Protein AF-A0A421BQK5-F1 (afdb_monomer_lite)

Structure (mmCIF, N/CA/C/O backbone):
data_AF-A0A421BQK5-F1
#
_entry.id   AF-A0A421BQK5-F1
#
loop_
_atom_site.group_PDB
_atom_site.id
_atom_site.type_symbol
_atom_site.label_atom_id
_atom_site.label_alt_id
_atom_site.label_comp_id
_atom_site.label_asym_id
_atom_site.label_entity_id
_atom_site.label_seq_id
_atom_site.pdbx_PDB_ins_code
_atom_site.Cartn_x
_atom_site.Cartn_y
_atom_site.Cartn_z
_atom_site.occupancy
_atom_site.B_iso_or_equiv
_atom_site.auth_seq_id
_atom_site.auth_comp_id
_atom_site.auth_asym_id
_atom_site.auth_atom_id
_atom_site.pdbx_PDB_model_num
ATOM 1 N N . MET A 1 1 ? 8.357 12.610 38.751 1.00 60.03 1 MET A N 1
ATOM 2 C CA . MET A 1 1 ? 8.355 11.251 38.157 1.00 60.03 1 MET A CA 1
ATOM 3 C C . MET A 1 1 ? 7.996 11.255 36.669 1.00 60.03 1 MET A C 1
ATOM 5 O O . MET A 1 1 ? 8.692 10.613 35.899 1.00 60.03 1 MET A O 1
ATOM 9 N N . THR A 1 2 ? 7.015 12.045 36.223 1.00 72.00 2 THR A N 1
ATOM 10 C CA . THR A 1 2 ? 6.578 12.160 34.811 1.00 72.00 2 THR A CA 1
ATOM 11 C C . THR A 1 2 ? 7.678 12.580 33.828 1.00 72.00 2 THR A C 1
ATOM 13 O O . THR A 1 2 ? 7.769 12.035 32.736 1.00 72.00 2 THR A O 1
ATOM 16 N N . ARG A 1 3 ? 8.566 13.505 34.221 1.00 77.31 3 ARG A N 1
ATOM 17 C CA . ARG A 1 3 ? 9.695 13.954 33.379 1.00 77.31 3 ARG A CA 1
ATOM 18 C C . ARG A 1 3 ? 10.752 12.867 33.154 1.00 77.31 3 ARG A C 1
ATOM 20 O O . ARG A 1 3 ? 11.333 12.800 32.080 1.00 77.31 3 ARG A O 1
ATOM 27 N N . LEU A 1 4 ? 10.962 12.007 34.153 1.00 81.56 4 LEU A N 1
ATOM 28 C CA . LEU A 1 4 ? 11.897 10.885 34.064 1.00 81.56 4 LEU A CA 1
ATOM 29 C C . LEU A 1 4 ? 11.341 9.793 33.138 1.00 81.56 4 LEU A C 1
ATOM 31 O O . LEU A 1 4 ? 12.069 9.269 32.307 1.00 81.56 4 LEU A O 1
ATOM 35 N N . ALA A 1 5 ? 10.036 9.515 33.236 1.00 79.31 5 ALA A N 1
ATOM 36 C CA . ALA A 1 5 ? 9.347 8.577 32.352 1.00 79.31 5 ALA A CA 1
ATOM 37 C C . ALA A 1 5 ? 9.346 9.047 30.886 1.00 79.31 5 ALA A C 1
ATOM 39 O O . ALA A 1 5 ? 9.576 8.243 29.988 1.00 79.31 5 ALA A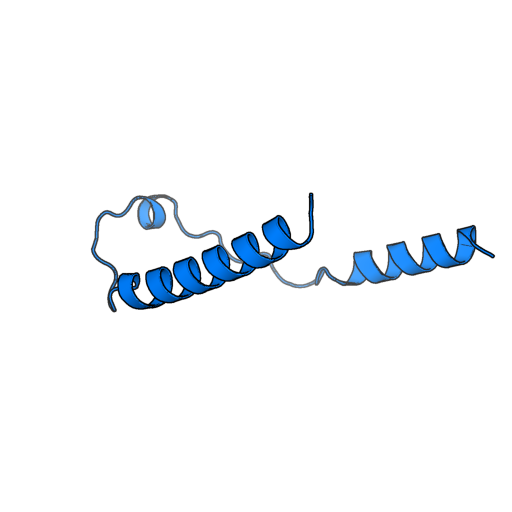 O 1
ATOM 40 N N . LEU A 1 6 ? 9.160 10.352 30.646 1.00 82.19 6 LEU A N 1
ATOM 41 C CA . LEU A 1 6 ? 9.244 10.938 29.305 1.00 82.19 6 LEU A CA 1
ATOM 42 C C . LEU A 1 6 ? 10.656 10.794 28.712 1.00 82.19 6 LEU A C 1
ATOM 44 O O . LEU A 1 6 ? 10.804 10.390 27.563 1.00 82.19 6 LEU A O 1
ATOM 48 N N . ALA A 1 7 ? 11.691 11.083 29.507 1.00 83.75 7 ALA A N 1
ATOM 49 C CA . ALA A 1 7 ? 13.080 10.940 29.078 1.00 83.75 7 ALA A CA 1
ATOM 50 C C . ALA A 1 7 ? 13.431 9.478 28.748 1.00 83.75 7 ALA A C 1
ATOM 52 O O . ALA A 1 7 ? 14.046 9.219 27.716 1.00 83.75 7 ALA A O 1
ATOM 53 N N . LEU A 1 8 ? 12.983 8.523 29.574 1.00 82.62 8 LEU A N 1
ATOM 54 C CA . LEU A 1 8 ? 13.181 7.091 29.322 1.00 82.62 8 LEU A CA 1
ATOM 55 C C . LEU A 1 8 ? 12.470 6.621 28.044 1.00 82.62 8 LEU A C 1
ATOM 57 O O . LEU A 1 8 ? 13.029 5.829 27.291 1.00 82.62 8 LEU A O 1
ATOM 61 N N . GLY A 1 9 ? 11.263 7.132 27.785 1.00 82.88 9 GLY A N 1
ATOM 62 C CA . GLY A 1 9 ? 10.523 6.844 26.557 1.00 82.88 9 GLY A CA 1
ATOM 63 C C . GLY A 1 9 ? 11.269 7.323 25.312 1.00 82.88 9 GLY A C 1
ATOM 64 O O . GLY A 1 9 ? 11.455 6.556 24.375 1.00 82.88 9 GLY A O 1
ATOM 65 N N . LEU A 1 10 ? 11.773 8.559 25.319 1.00 79.94 10 LEU A N 1
ATOM 66 C CA . LEU A 1 10 ? 12.508 9.124 24.181 1.00 79.94 10 LEU A CA 1
ATOM 67 C C . LEU A 1 10 ? 13.817 8.368 23.886 1.00 79.94 10 LEU A C 1
ATOM 69 O O . LEU A 1 10 ? 14.153 8.166 22.721 1.00 79.94 10 LEU A O 1
ATOM 73 N N . LEU A 1 11 ? 14.520 7.896 24.921 1.00 78.56 11 LEU A N 1
ATOM 74 C CA . LEU A 1 11 ? 15.719 7.058 24.777 1.00 78.56 11 LEU A CA 1
ATOM 75 C C . LEU A 1 11 ? 15.405 5.685 24.166 1.00 78.56 11 LEU A C 1
ATOM 77 O O . LEU A 1 11 ? 16.182 5.190 23.352 1.00 78.56 11 LEU A O 1
ATOM 81 N N . ALA A 1 12 ? 14.260 5.089 24.509 1.00 75.56 12 ALA A N 1
ATOM 82 C CA . ALA A 1 12 ? 13.824 3.823 23.920 1.00 75.56 12 ALA A CA 1
ATOM 83 C C . ALA A 1 12 ? 13.480 3.962 22.425 1.00 75.56 12 ALA A C 1
ATOM 85 O O . ALA A 1 12 ? 13.789 3.065 21.645 1.00 75.56 12 ALA A O 1
ATOM 86 N N . LEU A 1 13 ? 12.901 5.095 22.006 1.00 73.00 13 LEU A N 1
ATOM 87 C CA . LEU A 1 13 ? 12.616 5.365 20.591 1.00 73.00 13 LEU A CA 1
ATOM 88 C C . LEU A 1 13 ? 13.885 5.648 19.773 1.00 73.00 13 LEU A C 1
ATOM 90 O O . LEU A 1 13 ? 13.949 5.272 18.604 1.00 73.00 13 LEU A O 1
ATOM 94 N N . ALA A 1 14 ? 14.900 6.277 20.372 1.00 68.31 14 ALA A N 1
ATOM 95 C CA . ALA A 1 14 ? 16.169 6.554 19.697 1.00 68.31 14 ALA A CA 1
ATOM 96 C C . ALA A 1 14 ? 16.941 5.273 19.320 1.00 68.31 14 ALA A C 1
ATOM 98 O O . ALA A 1 14 ? 17.707 5.284 18.362 1.00 68.31 14 ALA A O 1
ATOM 99 N N . GLY A 1 15 ? 16.712 4.165 20.036 1.00 62.47 15 GLY A N 1
ATOM 100 C CA . GLY A 1 15 ? 17.318 2.859 19.756 1.00 62.47 15 GLY A CA 1
ATOM 101 C C . GLY A 1 15 ? 16.597 2.018 18.696 1.00 62.47 15 GLY A C 1
ATOM 102 O O . GLY A 1 15 ? 17.099 0.963 18.322 1.00 62.47 15 GLY A O 1
ATOM 103 N N . CYS A 1 16 ? 15.433 2.451 18.195 1.00 68.31 16 CYS A N 1
ATOM 104 C CA . CYS A 1 16 ? 14.726 1.747 17.116 1.00 68.31 16 CYS A CA 1
ATOM 105 C C . CYS A 1 16 ? 15.370 1.942 15.732 1.00 68.31 16 CYS A C 1
ATOM 107 O O . CYS A 1 16 ? 14.959 1.286 14.776 1.00 68.31 16 CYS A O 1
ATOM 109 N N . GLY A 1 17 ? 16.365 2.825 15.611 1.00 61.19 17 GLY A N 1
ATOM 110 C CA . GLY A 1 17 ? 17.227 2.917 14.437 1.00 61.19 17 GLY A CA 1
ATOM 111 C C . GLY A 1 17 ? 18.521 2.149 14.678 1.00 61.19 17 GLY A C 1
ATOM 112 O O . GLY A 1 17 ? 19.244 2.4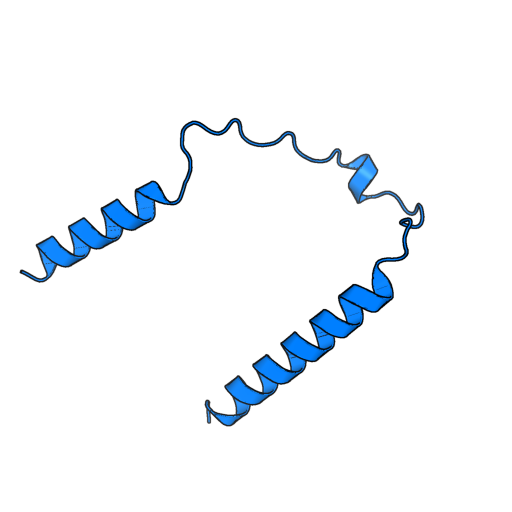44 15.626 1.00 61.19 17 GLY A O 1
ATOM 113 N N . ALA A 1 18 ? 18.832 1.172 13.828 1.00 65.06 18 ALA A N 1
ATOM 114 C CA . ALA A 1 18 ? 20.153 0.556 13.823 1.00 65.06 18 ALA A CA 1
ATOM 115 C C . ALA A 1 18 ? 21.170 1.583 13.294 1.00 65.06 18 ALA A C 1
ATOM 117 O O . ALA A 1 18 ? 21.272 1.786 12.090 1.00 65.06 18 ALA A O 1
ATOM 118 N N . SER A 1 19 ? 21.899 2.247 14.195 1.00 62.19 19 SER A N 1
ATOM 119 C CA . SER A 1 19 ? 22.912 3.261 13.850 1.00 62.19 19 SER A CA 1
ATOM 120 C C . SER A 1 19 ? 24.118 2.706 13.082 1.00 62.19 19 SER A C 1
ATOM 122 O O . SER A 1 19 ? 24.898 3.485 12.548 1.00 62.19 19 SER A O 1
ATOM 124 N N . ASP A 1 20 ? 24.266 1.380 13.061 1.00 63.72 20 ASP A N 1
ATOM 125 C CA . ASP A 1 20 ? 25.400 0.640 12.487 1.00 63.72 20 ASP A CA 1
ATOM 126 C C . ASP A 1 20 ? 25.003 -0.165 11.236 1.00 63.72 20 ASP A C 1
ATOM 128 O O . ASP A 1 20 ? 25.783 -0.954 10.708 1.00 63.72 20 ASP A O 1
ATOM 132 N N . ALA A 1 21 ? 23.758 -0.014 10.774 1.00 68.94 21 ALA A N 1
ATOM 133 C CA . ALA A 1 21 ? 23.353 -0.571 9.497 1.00 68.94 21 ALA A CA 1
ATOM 134 C C . ALA A 1 21 ? 23.731 0.431 8.407 1.00 68.94 21 ALA A C 1
ATOM 136 O O . ALA A 1 21 ? 23.191 1.540 8.376 1.00 68.94 21 ALA A O 1
ATOM 137 N N . ASP A 1 22 ? 24.637 0.032 7.511 1.00 78.88 22 ASP A N 1
ATOM 138 C CA . ASP A 1 22 ? 24.845 0.746 6.255 1.00 78.88 22 ASP A CA 1
ATOM 139 C C . ASP A 1 22 ? 23.479 1.033 5.631 1.00 78.88 22 ASP A C 1
ATOM 141 O O . ASP A 1 22 ? 22.644 0.134 5.460 1.00 78.88 22 ASP A O 1
ATOM 145 N N . TYR A 1 23 ? 23.225 2.308 5.336 1.00 74.44 23 TYR A N 1
ATOM 146 C CA . TYR A 1 23 ? 21.986 2.688 4.681 1.00 74.44 23 TYR A CA 1
ATOM 147 C C . TYR A 1 23 ? 21.911 1.936 3.347 1.00 74.44 23 TYR A C 1
ATOM 149 O O . TYR A 1 23 ? 22.888 1.953 2.590 1.00 74.44 23 TYR A O 1
ATOM 157 N N . PRO A 1 24 ? 20.796 1.246 3.047 1.00 79.31 24 PRO A N 1
ATOM 158 C CA . PRO A 1 24 ? 20.724 0.418 1.858 1.00 79.31 24 PRO A CA 1
ATOM 159 C C . PRO A 1 24 ? 20.948 1.275 0.614 1.00 79.31 24 PRO A C 1
ATOM 161 O O . PRO A 1 24 ? 20.471 2.409 0.525 1.00 79.31 24 PRO A O 1
ATOM 164 N N . ALA A 1 25 ? 21.660 0.714 -0.362 1.00 86.00 25 ALA A N 1
ATOM 165 C CA . ALA A 1 25 ? 21.802 1.349 -1.660 1.00 86.00 25 ALA A CA 1
ATOM 166 C C . ALA A 1 25 ? 20.407 1.671 -2.219 1.00 86.00 25 ALA A C 1
ATOM 168 O O . ALA A 1 25 ? 19.529 0.804 -2.273 1.00 86.00 25 ALA A O 1
ATOM 169 N N . LEU A 1 26 ? 20.202 2.933 -2.598 1.00 86.69 26 LEU A N 1
ATOM 170 C CA . LEU A 1 26 ? 18.946 3.366 -3.192 1.00 86.69 26 LEU A CA 1
ATOM 171 C C . LEU A 1 26 ? 18.724 2.630 -4.511 1.00 86.69 26 LEU A C 1
ATOM 173 O O . LEU A 1 26 ? 19.654 2.411 -5.288 1.00 86.69 26 LEU A O 1
ATOM 177 N N . VAL A 1 27 ? 17.467 2.284 -4.769 1.00 87.75 27 VAL A N 1
ATOM 178 C CA . VAL A 1 27 ? 17.069 1.744 -6.067 1.00 87.75 27 VAL A CA 1
ATOM 179 C C . VAL A 1 27 ? 17.310 2.825 -7.130 1.00 87.75 27 VAL A C 1
ATOM 181 O O . VAL A 1 27 ? 16.879 3.963 -6.922 1.00 87.75 27 VAL A O 1
ATOM 184 N N . PRO A 1 28 ? 17.981 2.506 -8.253 1.00 89.94 28 PRO A N 1
ATOM 185 C CA . PRO A 1 28 ? 18.221 3.479 -9.310 1.00 89.94 28 PRO A CA 1
ATOM 186 C C . PRO A 1 28 ? 16.919 4.051 -9.877 1.00 89.94 28 PRO A C 1
ATOM 188 O O . PRO A 1 28 ? 15.911 3.347 -9.991 1.00 89.94 28 PRO A O 1
ATOM 191 N N . MET A 1 29 ? 16.940 5.333 -10.240 1.00 90.56 29 MET A N 1
ATOM 192 C CA . MET A 1 29 ? 15.749 6.065 -10.682 1.00 90.56 29 MET A CA 1
ATOM 193 C C . MET A 1 29 ? 15.148 5.450 -11.949 1.00 90.56 29 MET A C 1
ATOM 195 O O . MET A 1 29 ? 13.939 5.282 -12.063 1.00 90.56 29 MET A O 1
ATOM 199 N N . GLU A 1 30 ? 16.002 5.057 -12.884 1.00 89.44 30 GLU A N 1
ATOM 200 C CA . GLU A 1 30 ? 15.653 4.382 -14.127 1.00 89.44 30 GLU A CA 1
ATOM 201 C C . GLU A 1 30 ? 14.902 3.063 -13.899 1.00 89.44 30 GLU A C 1
ATOM 203 O O . GLU A 1 30 ? 14.022 2.716 -14.682 1.00 89.44 30 GLU A O 1
ATOM 208 N N . THR A 1 31 ? 15.178 2.363 -12.795 1.00 85.75 31 THR A N 1
ATOM 209 C CA . THR A 1 31 ? 14.462 1.139 -12.417 1.00 85.75 31 THR A CA 1
ATOM 210 C C . THR A 1 31 ? 13.055 1.456 -11.919 1.00 85.75 31 THR A C 1
ATOM 212 O O . THR A 1 31 ? 12.123 0.709 -12.205 1.00 85.75 31 THR A O 1
ATOM 215 N N . LEU A 1 32 ? 12.882 2.569 -11.198 1.00 84.62 32 LEU A N 1
ATOM 216 C CA . LEU A 1 32 ? 11.576 3.017 -10.700 1.00 84.62 32 LEU A CA 1
ATOM 217 C C . LEU A 1 32 ? 10.668 3.528 -11.823 1.00 84.62 32 LEU A C 1
ATOM 219 O O . LEU A 1 32 ? 9.453 3.387 -11.738 1.00 84.62 32 LEU A O 1
ATOM 223 N N . LEU A 1 33 ? 11.261 4.125 -12.858 1.00 88.25 33 LEU A N 1
ATOM 224 C CA . LEU A 1 33 ? 10.557 4.675 -14.019 1.00 88.25 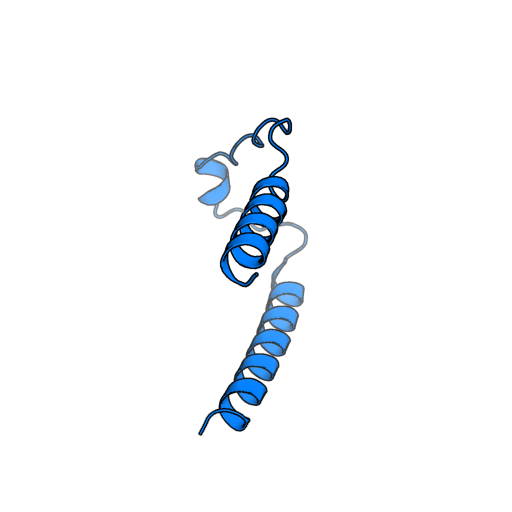33 LEU A CA 1
ATOM 225 C C . LEU A 1 33 ? 10.379 3.655 -15.155 1.00 88.25 33 LEU A C 1
ATOM 227 O O . LEU A 1 33 ? 9.901 4.011 -16.230 1.00 88.25 33 LEU A O 1
ATOM 231 N N . SER A 1 34 ? 10.783 2.403 -14.943 1.00 89.88 34 SER A N 1
ATOM 232 C CA . SER A 1 34 ? 10.644 1.342 -15.934 1.00 89.88 34 SER A CA 1
ATOM 233 C C . SER A 1 34 ? 9.173 0.984 -16.159 1.00 89.88 34 SER A C 1
ATOM 235 O O . SER A 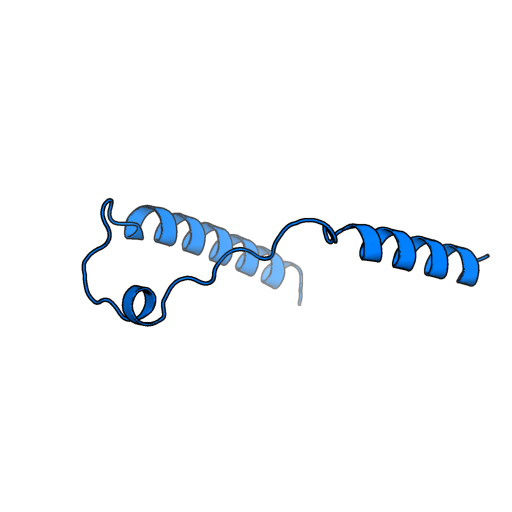1 34 ? 8.455 0.649 -15.220 1.00 89.88 34 SER A O 1
ATOM 237 N N . GLU A 1 35 ? 8.743 0.974 -17.421 1.00 88.56 35 GLU A N 1
ATOM 238 C CA . GLU A 1 35 ? 7.433 0.450 -17.840 1.00 88.56 35 GLU A CA 1
ATOM 239 C C . GLU A 1 35 ? 7.451 -1.076 -18.047 1.00 88.56 35 GLU A C 1
ATOM 241 O O . GLU A 1 35 ? 6.455 -1.669 -18.466 1.00 88.56 35 GLU A O 1
ATOM 246 N N . ALA A 1 36 ? 8.585 -1.737 -17.780 1.00 89.75 36 ALA A N 1
ATOM 247 C CA . ALA A 1 36 ? 8.685 -3.181 -17.922 1.00 89.75 36 ALA A CA 1
ATOM 248 C C . ALA A 1 36 ? 7.733 -3.887 -16.934 1.00 89.75 36 ALA A C 1
ATOM 250 O O . ALA A 1 36 ? 7.733 -3.566 -15.741 1.00 89.75 36 ALA A O 1
ATOM 251 N N . PRO A 1 37 ? 6.948 -4.878 -17.393 1.00 87.12 37 PRO A N 1
ATOM 252 C CA . PRO A 1 37 ? 6.044 -5.607 -16.519 1.00 87.12 37 PRO A CA 1
ATOM 253 C C . PRO A 1 37 ? 6.829 -6.387 -15.460 1.00 87.12 37 PRO A C 1
ATOM 255 O O . PRO A 1 37 ? 7.818 -7.064 -15.752 1.00 87.12 37 PRO A O 1
ATOM 258 N N . LEU A 1 38 ? 6.361 -6.316 -14.215 1.00 87.38 38 LEU A N 1
ATOM 259 C CA . LEU A 1 38 ? 6.942 -7.061 -13.105 1.00 87.38 38 LEU A CA 1
ATOM 260 C C . LEU A 1 38 ? 6.546 -8.538 -13.201 1.00 87.38 38 LEU A C 1
ATOM 262 O O . LEU A 1 38 ? 5.402 -8.869 -13.505 1.00 87.38 38 LEU A O 1
ATOM 266 N N . THR A 1 39 ? 7.507 -9.427 -12.944 1.00 89.69 39 THR A N 1
ATOM 267 C CA . THR A 1 39 ? 7.279 -10.876 -12.903 1.00 89.69 39 THR A CA 1
ATOM 268 C C . THR A 1 39 ? 7.714 -11.424 -11.541 1.00 89.69 39 THR A C 1
ATOM 270 O O . THR A 1 39 ? 8.885 -11.277 -11.186 1.00 89.69 39 THR A O 1
ATOM 273 N N . PRO A 1 40 ? 6.819 -12.081 -10.784 1.00 90.94 40 PRO A N 1
ATOM 274 C CA . PRO A 1 40 ? 5.395 -12.276 -11.081 1.00 90.94 40 PRO A CA 1
ATOM 275 C C . PRO A 1 40 ? 4.598 -10.960 -11.035 1.00 90.94 40 PRO A C 1
ATOM 277 O O . PRO A 1 40 ? 5.038 -9.996 -10.410 1.00 90.94 40 PRO A O 1
ATOM 280 N N . ASP A 1 41 ? 3.424 -10.941 -11.674 1.00 92.62 41 ASP A N 1
ATOM 281 C CA . ASP A 1 41 ? 2.501 -9.802 -11.604 1.00 92.62 41 ASP A CA 1
ATOM 282 C C . ASP A 1 41 ? 2.076 -9.556 -10.140 1.00 92.62 41 ASP A C 1
ATOM 284 O O . ASP A 1 41 ? 1.495 -10.451 -9.512 1.00 92.62 41 ASP A O 1
ATOM 288 N N . PRO A 1 42 ? 2.365 -8.376 -9.562 1.00 92.56 42 PRO A N 1
ATOM 289 C CA . PRO A 1 42 ? 2.029 -8.078 -8.177 1.00 92.56 42 PRO A CA 1
ATOM 290 C C . PRO A 1 42 ? 0.551 -7.719 -7.965 1.00 92.56 42 PRO A C 1
ATOM 292 O O . PRO A 1 42 ? 0.112 -7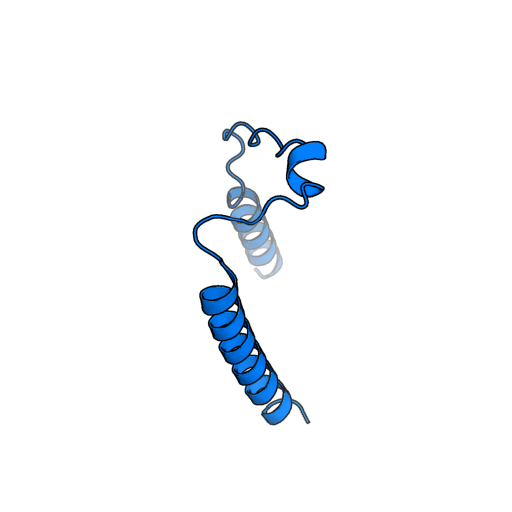.703 -6.810 1.00 92.56 42 PRO A O 1
ATOM 295 N N . ALA A 1 43 ? -0.217 -7.426 -9.023 1.00 94.56 43 ALA A N 1
ATOM 296 C CA . ALA A 1 43 ? -1.582 -6.908 -8.915 1.00 94.56 43 ALA A CA 1
ATOM 297 C C . ALA A 1 43 ? -2.495 -7.736 -7.984 1.00 94.56 43 ALA A C 1
ATOM 299 O O . ALA A 1 43 ? -3.111 -7.138 -7.099 1.00 94.56 43 ALA A O 1
ATOM 300 N N . PRO A 1 44 ? -2.529 -9.086 -8.041 1.00 95.56 44 PRO A N 1
ATOM 301 C CA . PRO A 1 44 ? -3.425 -9.871 -7.187 1.00 95.56 44 PRO A CA 1
ATOM 302 C C . PRO A 1 44 ? -3.158 -9.688 -5.686 1.00 95.56 44 PRO A C 1
ATOM 304 O O . PRO A 1 44 ? -4.084 -9.610 -4.878 1.00 95.56 44 PRO A O 1
ATOM 307 N N . VAL A 1 45 ? -1.883 -9.598 -5.294 1.00 95.81 45 VAL A N 1
ATOM 308 C CA . VAL A 1 45 ? -1.491 -9.425 -3.886 1.00 95.81 45 VAL A CA 1
ATOM 309 C C . VAL A 1 45 ? -1.786 -8.002 -3.414 1.00 95.81 45 VAL A C 1
ATOM 311 O O . VAL A 1 45 ? -2.178 -7.801 -2.261 1.00 95.81 45 VAL A O 1
ATOM 314 N N . LEU A 1 46 ? -1.597 -7.011 -4.287 1.00 96.44 46 LEU A N 1
ATOM 315 C CA . LEU A 1 46 ? -1.872 -5.612 -3.973 1.00 96.44 46 LEU A CA 1
ATOM 316 C C . LEU A 1 46 ? -3.370 -5.348 -3.804 1.00 96.44 46 LEU A C 1
ATOM 318 O O . LEU A 1 46 ? -3.741 -4.662 -2.852 1.00 96.44 46 LEU A 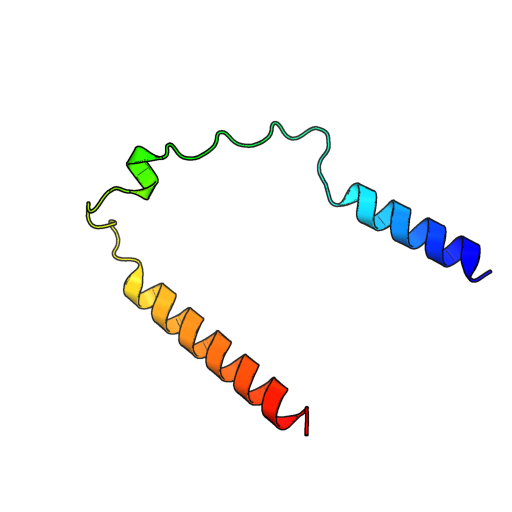O 1
ATOM 322 N N . GLU A 1 47 ? -4.220 -5.949 -4.635 1.00 98.06 47 GLU A N 1
ATOM 323 C CA . GLU A 1 47 ? -5.677 -5.839 -4.497 1.00 98.06 47 GLU A CA 1
ATOM 324 C C . GLU A 1 47 ? -6.164 -6.410 -3.160 1.00 98.06 47 GLU A C 1
ATOM 326 O O . GLU A 1 47 ? -6.857 -5.726 -2.406 1.00 98.06 47 GLU A O 1
ATOM 331 N N . ALA A 1 48 ? -5.694 -7.602 -2.775 1.00 97.81 48 ALA A N 1
ATOM 332 C CA . ALA A 1 48 ? -6.044 -8.196 -1.483 1.00 97.81 48 ALA A CA 1
ATOM 333 C C . ALA A 1 48 ? -5.624 -7.310 -0.290 1.00 97.81 48 ALA A C 1
ATOM 335 O O . ALA A 1 48 ? -6.344 -7.186 0.706 1.00 97.81 48 ALA A O 1
ATOM 336 N N . ARG A 1 49 ? -4.458 -6.653 -0.381 1.00 97.62 49 ARG A N 1
ATOM 337 C CA . ARG A 1 49 ? -4.001 -5.692 0.637 1.00 97.62 49 ARG A CA 1
ATOM 338 C C . ARG A 1 49 ? -4.858 -4.430 0.655 1.00 97.62 49 ARG A C 1
ATOM 340 O O . ARG A 1 49 ? -5.161 -3.923 1.737 1.00 97.62 49 ARG A O 1
ATOM 347 N N . ALA A 1 50 ? -5.244 -3.928 -0.513 1.00 98.38 50 ALA A N 1
ATOM 348 C CA . ALA A 1 50 ? -6.113 -2.768 -0.634 1.00 98.38 50 ALA A CA 1
ATOM 349 C C . ALA A 1 50 ? -7.494 -3.045 -0.021 1.00 98.38 50 ALA A C 1
ATOM 351 O O . ALA A 1 50 ? -8.009 -2.203 0.717 1.00 98.38 50 ALA A O 1
ATOM 352 N N . ASP A 1 51 ? -8.053 -4.237 -0.236 1.00 98.44 51 ASP A N 1
ATOM 353 C CA . ASP A 1 51 ? -9.308 -4.678 0.379 1.00 98.44 51 ASP A CA 1
ATOM 354 C C . ASP A 1 51 ? -9.218 -4.690 1.910 1.00 98.44 51 ASP A C 1
ATOM 356 O O . ASP A 1 51 ? -10.053 -4.089 2.593 1.00 98.44 51 ASP A O 1
ATOM 360 N N . ALA A 1 52 ? -8.164 -5.300 2.459 1.00 98.31 52 ALA A N 1
ATOM 361 C CA . ALA A 1 52 ? -7.938 -5.347 3.903 1.00 98.31 52 ALA A CA 1
ATOM 362 C C . ALA A 1 52 ? -7.795 -3.940 4.512 1.00 98.31 52 ALA A C 1
ATOM 364 O O . ALA A 1 52 ? -8.348 -3.651 5.579 1.00 98.31 52 ALA A O 1
ATOM 365 N N . LEU A 1 53 ? -7.091 -3.037 3.822 1.00 98.19 53 LEU A N 1
ATOM 366 C CA . LEU A 1 53 ? -6.933 -1.654 4.262 1.00 98.19 53 LEU A CA 1
ATOM 367 C C . LEU A 1 53 ? -8.263 -0.890 4.217 1.00 98.19 53 LEU A C 1
ATOM 369 O O . LEU A 1 53 ? -8.583 -0.167 5.162 1.00 98.19 53 LEU A O 1
ATOM 373 N N . ARG A 1 54 ? -9.060 -1.076 3.157 1.00 98.44 54 ARG A N 1
ATOM 374 C CA . ARG A 1 54 ? -10.396 -0.474 3.030 1.00 98.44 54 ARG A CA 1
ATOM 375 C C . ARG A 1 54 ? -11.331 -0.955 4.141 1.00 98.44 54 ARG A C 1
ATOM 377 O O . ARG A 1 54 ? -12.019 -0.123 4.734 1.00 98.44 54 ARG A O 1
ATOM 384 N N . ALA A 1 55 ? -11.298 -2.244 4.482 1.00 98.31 55 ALA A N 1
ATOM 385 C CA . ALA A 1 55 ? -12.058 -2.807 5.599 1.00 98.31 55 ALA A CA 1
ATOM 386 C C . ALA A 1 55 ? -11.636 -2.200 6.948 1.00 98.31 55 ALA A C 1
ATOM 388 O O . ALA A 1 55 ? -12.483 -1.750 7.719 1.00 98.31 55 ALA A O 1
ATOM 389 N N . ARG A 1 56 ? -10.325 -2.093 7.207 1.00 97.38 56 ARG A N 1
ATOM 390 C CA . ARG A 1 56 ? -9.808 -1.453 8.427 1.00 97.38 56 ARG A CA 1
ATOM 391 C C . ARG A 1 56 ? -10.219 0.015 8.522 1.00 97.38 56 ARG A C 1
ATOM 393 O O . ARG A 1 56 ? -10.631 0.471 9.583 1.00 97.38 56 ARG A O 1
ATOM 400 N N . ALA A 1 57 ? -10.142 0.750 7.417 1.00 97.88 57 ALA A N 1
ATOM 401 C CA . ALA A 1 57 ? -10.572 2.142 7.375 1.00 97.88 57 ALA A CA 1
ATOM 402 C C . ALA A 1 57 ? -12.083 2.286 7.623 1.00 97.88 57 ALA A C 1
ATOM 404 O O . ALA A 1 57 ? -12.507 3.252 8.252 1.00 97.88 57 ALA A O 1
ATOM 405 N N . ALA A 1 58 ? -12.898 1.335 7.154 1.00 97.75 58 ALA A N 1
ATOM 406 C CA . ALA A 1 58 ? -14.329 1.312 7.440 1.00 97.75 58 ALA A CA 1
ATOM 407 C C . ALA A 1 58 ? -14.615 1.075 8.929 1.00 97.75 58 ALA A C 1
ATOM 409 O O . ALA A 1 58 ? -15.451 1.779 9.486 1.00 97.75 58 ALA A O 1
ATOM 410 N N . ALA A 1 59 ? -13.883 0.165 9.579 1.00 97.19 59 ALA A N 1
ATOM 411 C CA . ALA A 1 59 ? -13.993 -0.055 11.021 1.00 97.19 59 ALA A CA 1
ATOM 412 C C . ALA A 1 59 ? -13.655 1.217 11.818 1.00 97.19 59 ALA A C 1
ATOM 414 O O . ALA A 1 59 ? -14.438 1.637 12.661 1.00 97.19 59 ALA A O 1
ATOM 415 N N . ILE A 1 60 ? -12.557 1.901 11.471 1.00 97.38 60 ILE A N 1
ATOM 416 C CA . ILE A 1 60 ? -12.165 3.163 12.123 1.00 97.38 60 ILE A CA 1
ATOM 417 C C . ILE A 1 60 ? -13.253 4.234 11.961 1.00 97.38 60 ILE A C 1
ATOM 419 O O . ILE A 1 60 ? -13.606 4.896 12.930 1.00 97.38 60 ILE A O 1
ATOM 423 N N . ARG A 1 61 ? -13.822 4.389 10.756 1.00 96.44 61 ARG A N 1
ATOM 424 C CA . ARG A 1 61 ? -14.925 5.338 10.517 1.00 96.44 61 ARG A CA 1
ATOM 425 C C . ARG A 1 61 ? -16.201 4.983 11.278 1.00 96.44 61 ARG A C 1
ATOM 427 O O . ARG A 1 61 ? -16.976 5.874 11.580 1.00 96.44 61 ARG A O 1
ATOM 434 N N . ALA A 1 62 ? -16.444 3.705 11.552 1.00 94.88 62 ALA A N 1
ATOM 435 C CA . ALA A 1 62 ? -17.589 3.290 12.355 1.00 94.88 62 ALA A CA 1
ATOM 436 C C . ALA A 1 62 ? -17.395 3.606 13.851 1.00 94.88 62 ALA A C 1
ATOM 438 O O . ALA A 1 62 ? -18.373 3.821 14.560 1.00 94.88 62 ALA A O 1
ATOM 439 N N . GLU A 1 63 ? -16.147 3.644 14.326 1.00 93.75 63 GLU A N 1
ATOM 440 C CA . GLU A 1 63 ? -15.789 3.962 15.715 1.00 93.75 63 GLU A CA 1
ATOM 441 C C . GLU A 1 63 ? -15.599 5.469 15.971 1.00 93.75 63 GLU A C 1
ATOM 443 O O . GLU A 1 63 ? -15.662 5.909 17.120 1.00 93.75 63 GLU A O 1
ATOM 448 N N . GLN A 1 64 ? -15.364 6.263 14.922 1.00 74.81 64 GLN A N 1
ATOM 449 C CA . GLN A 1 64 ? -15.188 7.716 14.987 1.00 74.81 64 GLN A CA 1
ATOM 450 C C . GLN A 1 64 ? -16.425 8.436 14.416 1.00 74.81 64 GLN A C 1
ATOM 452 O O . GLN A 1 64 ? -16.563 8.467 13.192 1.00 74.81 64 GLN A O 1
ATOM 457 N N . PRO A 1 65 ? -17.322 8.981 15.266 1.00 60.22 65 PRO A N 1
ATOM 458 C CA . PRO A 1 65 ? -18.504 9.722 14.822 1.00 60.22 65 PRO A CA 1
ATOM 459 C C . PRO A 1 65 ? -18.171 11.070 14.169 1.00 60.22 65 PRO A C 1
ATOM 461 O O . PRO A 1 65 ? -17.145 11.687 14.543 1.00 60.22 65 PRO A O 1
#

Foldseek 3Di:
DVVVVVVVVVVVVVVVDPPPDDDDDDDDPCVVPDPDQDPPHCVVVVVVVVVVVVVVVVVVVVVPD

Sequence (65 aa):
MTRLALALGLLALAGCGASDADYPALVPMETLLSEAPLTPDPAPVLEARADALRARAAAIRAEQP

Organism: NCBI:txid2294033

Secondary structure (DSSP, 8-state):
-HHHHHHHHHHHHHTTS-TTSPPPPPPPHHHHT--SPPSS--HHHHHHHHHHHHHHHHHHHHH--

Radius of gyration: 20.69 Å; chains: 1; bounding box: 44×26×56 Å

pLDDT: mean 85.12, std 11.65, range [60.03, 98.44]